Protein AF-A0A1I7X0B3-F1 (afdb_monomer_lite)

Radius of gyration: 17.16 Å; chains: 1; bounding box: 42×16×34 Å

Foldseek 3Di:
DPVVVVVVVVVVVVVVPDDPVNVVVVVVCVVVQVVQCVVVVNDDDPD

Sequence (47 aa):
MNKSLDLQFAISKAWNEVDEVVIKNLVSSMTERIFQVINRNGSCTDY

InterPro domains:
  IPR036397 Ribonuclease H superfamily [G3DSA:3.30.420.10] (2-47)

Structure (mmCIF, N/CA/C/O backbone):
data_AF-A0A1I7X0B3-F1
#
_entry.id   AF-A0A1I7X0B3-F1
#
loop_
_atom_site.group_PDB
_atom_site.id
_atom_site.type_symbol
_atom_site.label_atom_id
_atom_site.label_alt_id
_atom_site.label_comp_id
_atom_site.label_asym_id
_atom_site.label_entity_id
_atom_site.label_seq_id
_atom_site.pdbx_PDB_ins_code
_atom_site.Cartn_x
_atom_site.Cartn_y
_atom_site.Cartn_z
_atom_site.occupancy
_atom_site.B_iso_or_equiv
_atom_site.auth_seq_id
_atom_site.auth_comp_id
_atom_site.auth_asym_id
_atom_site.auth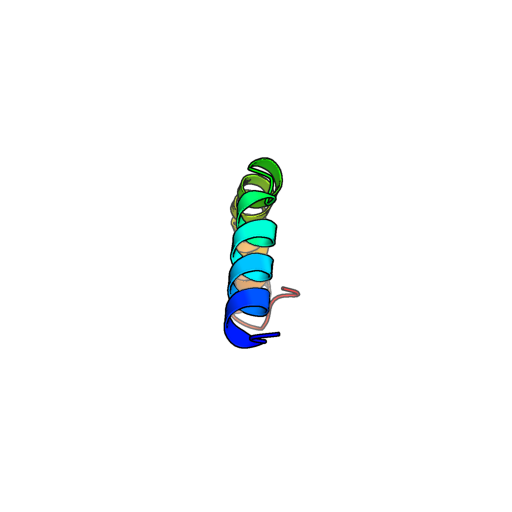_atom_id
_atom_site.pdbx_PDB_model_num
ATOM 1 N N . MET A 1 1 ? -30.985 6.243 11.888 1.00 61.72 1 MET A N 1
ATOM 2 C CA . MET A 1 1 ? -29.572 5.872 11.666 1.00 61.72 1 MET A CA 1
ATOM 3 C C . MET A 1 1 ? -29.064 6.710 10.502 1.00 61.72 1 MET A C 1
ATOM 5 O O . MET A 1 1 ? -29.667 6.663 9.433 1.00 61.72 1 MET A O 1
ATOM 9 N N . ASN A 1 2 ? -28.093 7.591 10.746 1.00 77.94 2 ASN A N 1
ATOM 10 C CA . ASN A 1 2 ? -27.610 8.535 9.739 1.00 77.94 2 ASN A CA 1
ATOM 11 C C . ASN A 1 2 ? -26.420 7.904 9.010 1.00 77.94 2 ASN A C 1
ATOM 13 O O . ASN A 1 2 ? -25.281 8.031 9.448 1.00 77.94 2 ASN A O 1
ATOM 17 N N . LYS A 1 3 ? -26.707 7.239 7.887 1.00 83.56 3 LYS A N 1
ATOM 18 C CA . LYS A 1 3 ? -25.746 6.430 7.120 1.00 83.56 3 LYS A CA 1
ATOM 19 C C . LYS A 1 3 ? -24.445 7.166 6.770 1.00 83.56 3 LYS A C 1
ATOM 21 O O . LYS A 1 3 ? -23.404 6.532 6.655 1.00 83.56 3 LYS A O 1
ATOM 26 N N . SER A 1 4 ? -24.494 8.490 6.606 1.00 89.88 4 SER A N 1
ATOM 27 C CA . SER A 1 4 ? -23.307 9.303 6.319 1.00 89.88 4 SER A CA 1
ATOM 28 C C . SER A 1 4 ? -22.342 9.375 7.505 1.00 89.88 4 SER A C 1
ATOM 30 O O . SER A 1 4 ? -21.132 9.350 7.301 1.00 89.88 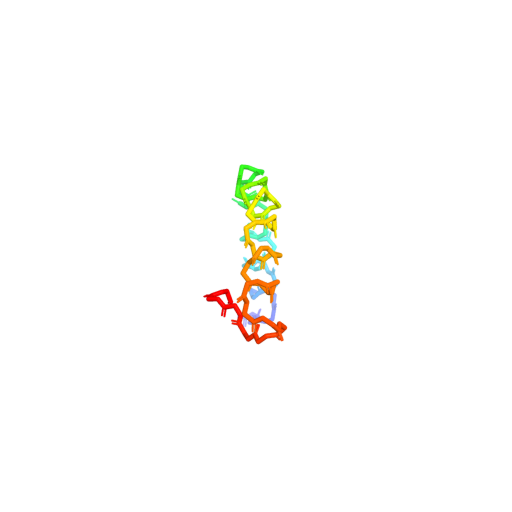4 SER A O 1
ATOM 32 N N . LEU A 1 5 ? -22.866 9.470 8.732 1.00 94.94 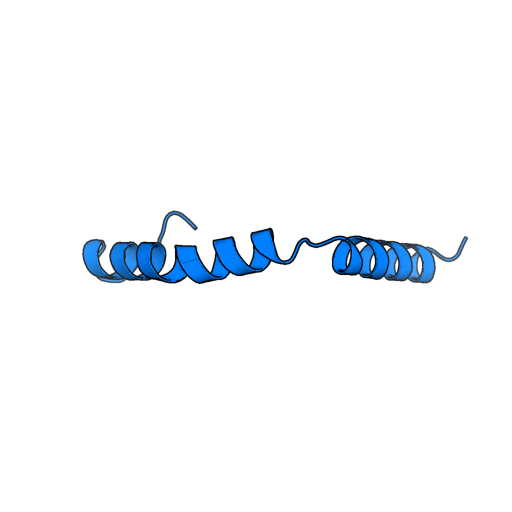5 LEU A N 1
ATOM 33 C CA . LEU A 1 5 ? -22.054 9.511 9.952 1.00 94.94 5 LEU A CA 1
ATOM 34 C C . LEU A 1 5 ? -21.458 8.137 10.253 1.00 94.94 5 LEU A C 1
ATOM 36 O O . LEU A 1 5 ? -20.288 8.040 10.612 1.00 94.94 5 LEU A O 1
ATOM 40 N N . ASP A 1 6 ? -22.237 7.079 10.033 1.00 95.94 6 ASP A N 1
ATOM 41 C CA . ASP A 1 6 ? -21.776 5.706 10.237 1.00 95.94 6 ASP A CA 1
ATOM 42 C C . ASP A 1 6 ? -20.634 5.351 9.266 1.00 95.94 6 ASP A C 1
ATOM 44 O O . ASP A 1 6 ? -19.634 4.758 9.672 1.00 95.94 6 ASP A O 1
ATOM 48 N N . LEU A 1 7 ? -20.735 5.778 7.998 1.00 96.50 7 LEU A N 1
ATOM 49 C CA . LEU A 1 7 ? -19.665 5.603 7.011 1.00 96.50 7 LEU A CA 1
ATOM 50 C C . LEU A 1 7 ? -18.407 6.394 7.386 1.00 96.50 7 LEU A C 1
ATOM 52 O O . LEU A 1 7 ? -17.305 5.852 7.329 1.00 96.50 7 LEU A O 1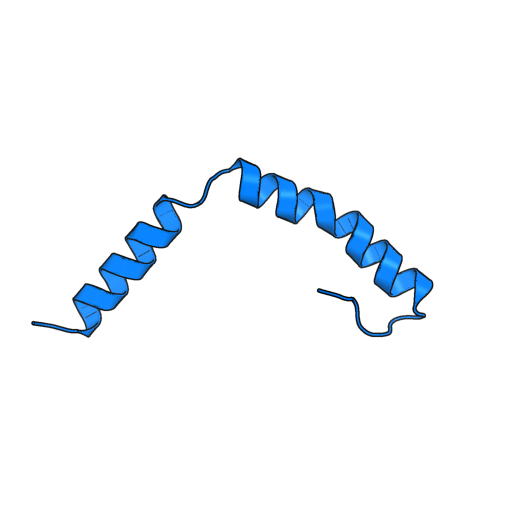
ATOM 56 N N . GLN A 1 8 ? -18.563 7.658 7.785 1.00 97.19 8 GLN A N 1
ATOM 57 C CA . GLN A 1 8 ? -17.434 8.482 8.216 1.00 97.19 8 GLN A CA 1
ATOM 58 C C . GLN A 1 8 ? -16.710 7.839 9.404 1.00 97.19 8 GLN A C 1
ATOM 60 O O . GLN A 1 8 ? -15.487 7.713 9.382 1.00 97.19 8 GLN A O 1
ATOM 65 N N . PHE A 1 9 ? -17.461 7.373 10.404 1.00 97.38 9 PHE A N 1
ATOM 66 C CA . PHE A 1 9 ? -16.904 6.690 11.566 1.00 97.38 9 PHE A CA 1
ATOM 67 C C . PHE A 1 9 ? -16.161 5.408 11.175 1.00 97.38 9 PHE A C 1
ATOM 69 O O . PHE A 1 9 ? -15.045 5.183 11.643 1.00 97.38 9 PHE A O 1
ATOM 76 N N . ALA A 1 10 ? -16.738 4.592 10.288 1.00 97.25 10 ALA A N 1
ATOM 77 C CA . ALA A 1 10 ? -16.102 3.369 9.806 1.00 97.25 10 ALA A CA 1
ATOM 78 C C . ALA A 1 10 ? -14.777 3.650 9.075 1.00 97.25 10 ALA A C 1
ATOM 80 O O . ALA A 1 10 ? -13.793 2.957 9.326 1.00 97.25 10 ALA A O 1
ATOM 81 N N . ILE A 1 11 ? -14.726 4.689 8.231 1.00 97.81 11 ILE A N 1
ATOM 82 C CA . ILE A 1 11 ? -13.499 5.099 7.531 1.00 97.81 11 ILE A CA 1
ATOM 83 C C . ILE A 1 11 ? -12.443 5.574 8.531 1.00 97.81 11 ILE A C 1
ATOM 85 O O . ILE A 1 11 ? -11.305 5.115 8.474 1.00 97.81 11 ILE A O 1
ATOM 89 N N . SER A 1 12 ? -12.804 6.460 9.465 1.00 98.12 12 SER A N 1
ATOM 90 C CA . SER A 1 12 ? -11.859 6.963 10.470 1.00 98.12 12 SER A CA 1
ATOM 91 C C . SER A 1 12 ? -11.324 5.846 11.361 1.00 98.12 12 SER A C 1
ATOM 93 O O . SER A 1 12 ? -10.131 5.816 11.651 1.00 98.12 12 SER A O 1
ATOM 95 N N . LYS A 1 13 ? -12.184 4.905 11.765 1.00 98.19 13 LYS A N 1
ATOM 96 C CA . LYS A 1 13 ? -11.774 3.733 12.538 1.00 98.19 13 LYS A CA 1
ATOM 97 C C . LYS A 1 13 ? -10.787 2.870 11.750 1.00 98.19 13 LYS A C 1
ATOM 99 O O . LYS A 1 13 ? -9.703 2.609 12.253 1.00 98.19 13 LYS A O 1
ATOM 104 N N . ALA A 1 14 ? -11.133 2.496 10.518 1.00 97.56 14 ALA A N 1
ATOM 105 C CA . ALA A 1 14 ? -10.270 1.674 9.674 1.00 97.56 14 ALA A CA 1
ATOM 106 C C . ALA A 1 14 ? -8.917 2.348 9.397 1.00 97.56 14 ALA A C 1
ATOM 108 O O . ALA A 1 14 ? -7.889 1.683 9.420 1.00 97.56 14 ALA A O 1
ATOM 109 N N . TRP A 1 15 ? -8.902 3.669 9.185 1.00 97.44 15 TRP A N 1
ATOM 110 C CA . TRP A 1 15 ? -7.669 4.429 8.977 1.00 97.44 15 TRP A CA 1
ATOM 111 C C . TRP A 1 15 ? -6.756 4.430 10.211 1.00 97.44 15 TRP A C 1
ATOM 113 O O . TRP A 1 15 ? -5.548 4.263 10.079 1.00 97.44 15 TRP A O 1
ATOM 123 N N . ASN A 1 16 ? -7.327 4.569 11.410 1.00 97.31 16 ASN A N 1
ATOM 124 C CA . ASN A 1 16 ? -6.567 4.559 12.664 1.00 97.31 16 ASN A CA 1
ATOM 125 C C . ASN A 1 16 ? -6.025 3.170 13.042 1.00 97.31 16 ASN A C 1
ATOM 127 O O . ASN A 1 16 ? -5.130 3.076 13.876 1.00 97.31 16 ASN A O 1
ATOM 131 N N . GLU A 1 17 ? -6.578 2.102 12.465 1.00 97.56 17 GLU A N 1
ATOM 132 C CA . GLU A 1 17 ? -6.145 0.716 12.685 1.00 97.56 17 GLU A CA 1
ATOM 133 C C . GLU A 1 17 ? -5.052 0.269 11.694 1.00 97.56 17 GLU A C 1
ATOM 135 O O . GLU A 1 17 ? -4.551 -0.851 11.801 1.00 97.56 17 GLU A O 1
ATOM 140 N N . VAL A 1 18 ? -4.660 1.118 10.733 1.00 97.06 18 VAL A N 1
ATOM 141 C CA . VAL A 1 18 ? -3.567 0.809 9.800 1.00 97.06 18 VAL A CA 1
ATOM 142 C C . VAL A 1 18 ? -2.235 0.769 10.551 1.00 97.06 18 VAL A C 1
ATOM 144 O O . VAL A 1 18 ? -1.794 1.766 11.119 1.00 97.06 18 VAL A O 1
ATOM 147 N N . ASP A 1 19 ? -1.572 -0.387 10.510 1.00 97.75 19 ASP A N 1
ATOM 148 C CA . ASP A 1 19 ? -0.263 -0.602 11.130 1.00 97.75 19 ASP A CA 1
ATOM 149 C C . ASP A 1 19 ? 0.847 0.160 10.376 1.00 97.75 19 ASP A C 1
ATOM 151 O O . ASP A 1 19 ? 0.930 0.133 9.143 1.00 97.75 19 ASP A O 1
ATOM 155 N N . GLU A 1 20 ? 1.750 0.803 11.117 1.00 96.94 20 GLU A N 1
ATOM 156 C CA . GLU A 1 20 ? 2.932 1.479 10.575 1.00 96.94 20 GLU A CA 1
ATOM 157 C C . GLU A 1 20 ? 3.806 0.534 9.732 1.00 96.94 20 GLU A C 1
ATOM 159 O O . GLU A 1 20 ? 4.363 0.937 8.707 1.00 96.94 20 GLU A O 1
ATOM 164 N N . VAL A 1 21 ? 3.884 -0.749 10.098 1.00 97.56 21 VAL A N 1
ATOM 165 C CA . VAL A 1 21 ? 4.611 -1.775 9.341 1.00 97.56 21 VAL A CA 1
ATOM 166 C C . VAL A 1 21 ? 4.018 -1.956 7.944 1.00 97.56 21 VAL A C 1
ATOM 168 O O . VAL A 1 21 ? 4.769 -2.140 6.985 1.00 97.56 21 VAL A O 1
ATOM 171 N N . VAL A 1 22 ? 2.695 -1.849 7.785 1.00 96.44 22 VAL A N 1
ATOM 172 C CA . VAL A 1 22 ? 2.038 -1.925 6.468 1.00 96.44 22 VAL A CA 1
ATOM 173 C C . VAL A 1 22 ? 2.455 -0.740 5.599 1.00 96.44 22 VAL A C 1
ATOM 175 O O . VAL A 1 22 ? 2.803 -0.930 4.432 1.00 96.44 22 VAL A O 1
ATOM 178 N N . ILE A 1 23 ? 2.503 0.466 6.174 1.00 96.69 23 ILE A N 1
ATOM 179 C CA . ILE A 1 23 ? 2.969 1.676 5.478 1.00 96.69 23 ILE A CA 1
ATOM 180 C C . ILE A 1 23 ? 4.440 1.522 5.079 1.00 96.69 23 ILE A C 1
ATOM 182 O O . ILE A 1 23 ? 4.808 1.783 3.932 1.00 96.69 23 ILE A O 1
ATOM 186 N N . LYS A 1 24 ? 5.284 1.042 5.995 1.00 97.12 24 LYS A N 1
ATOM 187 C CA . LYS A 1 24 ? 6.706 0.813 5.732 1.00 97.12 24 LYS A CA 1
ATOM 188 C C . LYS A 1 24 ? 6.917 -0.202 4.612 1.00 97.12 24 LYS A C 1
ATOM 190 O O . LYS A 1 24 ? 7.680 0.074 3.692 1.00 97.12 24 LYS A O 1
ATOM 195 N N . ASN A 1 25 ? 6.214 -1.331 4.645 1.00 96.50 25 ASN A N 1
ATOM 196 C CA . ASN A 1 25 ? 6.297 -2.358 3.607 1.00 96.50 25 ASN A CA 1
ATOM 197 C C . ASN A 1 25 ? 5.829 -1.824 2.247 1.00 96.50 25 ASN A C 1
ATOM 199 O O . ASN A 1 25 ? 6.468 -2.097 1.229 1.00 96.50 25 ASN A O 1
ATOM 203 N N . LEU A 1 26 ? 4.765 -1.010 2.226 1.00 95.69 26 LEU A N 1
ATOM 204 C CA . LEU A 1 26 ? 4.299 -0.345 1.011 1.00 95.69 26 LEU A CA 1
ATOM 205 C C . LEU A 1 26 ? 5.402 0.533 0.406 1.00 95.69 26 LEU A C 1
ATOM 207 O O . LEU A 1 26 ? 5.718 0.373 -0.775 1.00 95.69 26 LEU A O 1
ATOM 211 N N . VAL A 1 27 ? 6.027 1.395 1.213 1.00 96.62 27 VAL A N 1
ATOM 212 C CA . VAL A 1 27 ? 7.128 2.269 0.774 1.00 96.62 27 VAL A CA 1
ATOM 213 C C . VAL A 1 27 ? 8.344 1.452 0.333 1.00 96.62 27 VAL A C 1
ATOM 215 O O . VAL A 1 27 ? 8.909 1.716 -0.726 1.00 96.62 27 VAL A O 1
ATOM 218 N N . SER A 1 28 ? 8.729 0.421 1.089 1.00 96.44 28 SER A N 1
ATOM 219 C CA . SER A 1 28 ? 9.856 -0.450 0.737 1.00 96.44 28 SER A CA 1
ATOM 220 C C . SER A 1 28 ? 9.644 -1.189 -0.591 1.00 96.44 28 SER A C 1
ATOM 222 O O . SER A 1 28 ? 10.605 -1.365 -1.337 1.00 96.44 28 SER A O 1
ATOM 224 N N . SER A 1 29 ? 8.400 -1.544 -0.942 1.00 96.19 29 SER A N 1
ATOM 225 C CA . SER A 1 29 ? 8.073 -2.189 -2.226 1.00 96.19 29 SER A CA 1
ATOM 226 C C . SER A 1 29 ? 8.156 -1.255 -3.445 1.00 96.19 29 SER A C 1
ATOM 228 O O . SER A 1 29 ? 8.146 -1.723 -4.584 1.00 96.1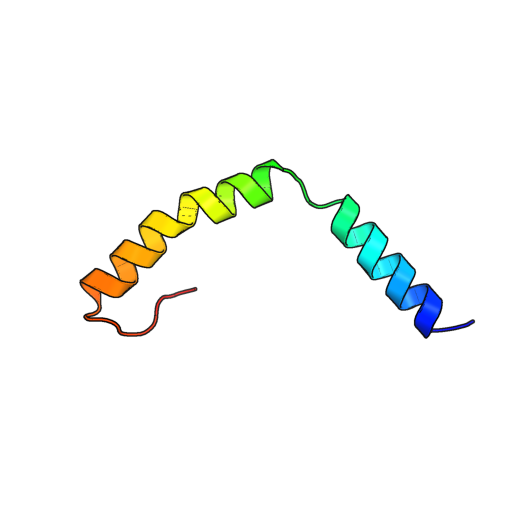9 29 SER A O 1
ATOM 230 N N . MET A 1 30 ? 8.250 0.069 -3.256 1.00 96.88 30 MET A N 1
ATOM 231 C CA . MET A 1 30 ? 8.269 1.023 -4.376 1.00 96.88 30 MET A CA 1
ATOM 232 C C . MET A 1 30 ? 9.475 0.821 -5.296 1.00 96.88 30 MET A C 1
ATOM 234 O O . MET A 1 30 ? 9.342 0.950 -6.512 1.00 96.88 30 MET A O 1
ATOM 238 N N . THR A 1 31 ? 10.630 0.458 -4.738 1.00 96.44 31 THR A N 1
ATOM 239 C CA . THR A 1 31 ? 11.844 0.171 -5.513 1.00 96.44 31 THR A CA 1
ATOM 240 C C . THR A 1 31 ? 11.620 -0.976 -6.498 1.00 96.44 31 THR A C 1
ATOM 242 O O . THR A 1 31 ? 11.995 -0.877 -7.664 1.00 96.44 31 THR A O 1
ATOM 245 N N . GLU A 1 32 ? 10.946 -2.043 -6.065 1.00 96.75 32 GLU A N 1
ATOM 246 C CA . GLU A 1 32 ? 10.619 -3.186 -6.923 1.00 96.75 32 GLU A CA 1
ATOM 247 C C . GLU A 1 32 ? 9.671 -2.779 -8.057 1.00 96.75 32 GLU A C 1
ATOM 249 O O . GLU A 1 32 ? 9.886 -3.159 -9.207 1.00 96.75 32 GLU A O 1
ATOM 254 N N . ARG A 1 33 ? 8.668 -1.939 -7.768 1.00 97.06 33 ARG A N 1
ATOM 255 C CA . ARG A 1 33 ? 7.743 -1.414 -8.789 1.00 97.06 33 ARG A CA 1
ATOM 256 C C . ARG A 1 33 ? 8.463 -0.550 -9.820 1.00 97.06 33 ARG A C 1
ATOM 258 O O . ARG A 1 33 ? 8.199 -0.681 -11.010 1.00 97.06 33 ARG A O 1
ATOM 265 N N . ILE A 1 34 ? 9.411 0.286 -9.392 1.00 97.19 34 ILE A N 1
ATOM 266 C CA . ILE A 1 34 ? 10.243 1.081 -10.308 1.00 97.19 34 ILE A CA 1
ATOM 267 C C . ILE A 1 34 ? 11.070 0.157 -11.208 1.00 97.19 34 ILE A C 1
ATOM 269 O O . ILE A 1 34 ? 11.102 0.358 -12.423 1.00 97.19 34 ILE A O 1
ATOM 273 N N . PHE A 1 35 ? 11.684 -0.890 -10.650 1.00 97.69 35 PHE A N 1
ATOM 274 C CA . PHE A 1 35 ? 12.402 -1.877 -11.457 1.00 97.69 35 PHE A CA 1
ATOM 275 C C . PHE A 1 35 ? 11.490 -2.586 -12.463 1.00 97.69 35 PHE A C 1
ATOM 277 O O . PHE A 1 35 ? 11.911 -2.804 -13.598 1.00 97.69 35 PHE A O 1
ATOM 284 N N . GLN A 1 36 ? 10.239 -2.895 -12.106 1.00 97.94 36 GLN A N 1
ATOM 285 C CA . GLN A 1 36 ? 9.273 -3.447 -13.061 1.00 97.94 36 GLN A CA 1
ATOM 286 C C . GLN A 1 36 ? 9.001 -2.485 -14.223 1.00 97.94 36 GLN A C 1
ATOM 288 O O . GLN A 1 36 ? 9.055 -2.914 -15.373 1.00 97.94 36 GLN A O 1
ATOM 293 N N . VAL A 1 37 ? 8.766 -1.196 -13.947 1.00 98.06 37 VAL A N 1
ATOM 294 C CA . VAL A 1 37 ? 8.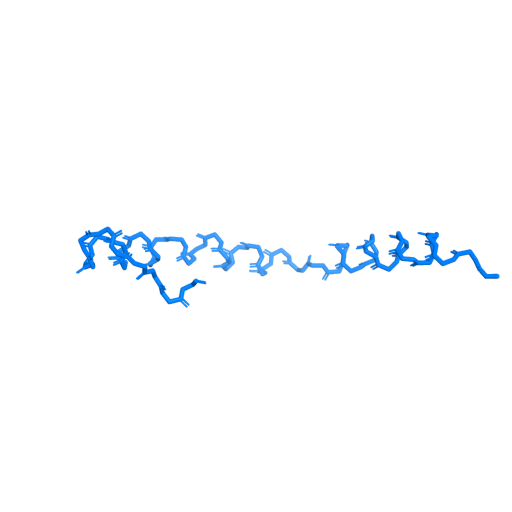547 -0.176 -14.992 1.00 98.06 37 VAL A CA 1
ATOM 295 C C . VAL A 1 37 ? 9.742 -0.109 -15.944 1.00 98.06 37 VAL A C 1
ATOM 297 O O . VAL A 1 37 ? 9.557 -0.129 -17.160 1.00 98.06 37 VAL A O 1
ATOM 300 N N . ILE A 1 38 ? 10.966 -0.078 -15.406 1.00 98.19 38 ILE A N 1
ATOM 301 C CA . ILE A 1 38 ? 12.196 -0.038 -16.210 1.00 98.19 38 ILE A CA 1
ATOM 302 C C . ILE A 1 38 ? 12.303 -1.294 -17.083 1.00 98.19 38 ILE A C 1
ATOM 304 O O . ILE A 1 38 ? 12.448 -1.188 -18.299 1.00 98.19 38 ILE A O 1
ATOM 308 N N . ASN A 1 39 ? 12.167 -2.479 -16.483 1.00 97.81 39 ASN A N 1
ATOM 309 C CA . ASN A 1 39 ? 12.316 -3.758 -17.182 1.00 97.81 39 ASN A CA 1
ATOM 310 C C . ASN A 1 39 ? 11.231 -3.997 -18.241 1.00 97.81 39 ASN A C 1
ATOM 312 O O . ASN A 1 39 ? 11.433 -4.782 -19.165 1.00 97.81 39 ASN A O 1
ATOM 316 N N . ARG A 1 40 ? 10.081 -3.329 -18.118 1.00 97.50 40 ARG A N 1
ATOM 317 C CA . ARG A 1 40 ? 8.962 -3.413 -19.064 1.00 97.50 40 ARG A CA 1
ATOM 318 C C . ARG A 1 40 ? 8.901 -2.226 -20.027 1.00 97.50 40 ARG A C 1
ATOM 320 O O . ARG A 1 40 ? 7.867 -2.016 -20.656 1.00 97.50 40 ARG A O 1
ATOM 327 N N . ASN A 1 41 ? 9.979 -1.448 -20.156 1.00 97.38 41 ASN A N 1
ATOM 328 C CA . ASN A 1 41 ? 10.064 -0.287 -21.050 1.00 97.38 41 ASN A CA 1
ATOM 329 C C . ASN A 1 41 ? 8.920 0.724 -20.844 1.00 97.38 41 ASN A C 1
ATOM 331 O O . ASN A 1 41 ? 8.350 1.240 -21.804 1.00 97.38 41 ASN A O 1
ATOM 335 N N . GLY A 1 42 ? 8.552 0.978 -19.588 1.00 96.19 42 GLY A N 1
ATOM 336 C CA . GLY A 1 42 ? 7.475 1.903 -19.236 1.00 96.19 42 GLY A CA 1
ATOM 337 C C . GLY A 1 42 ? 6.061 1.316 -19.305 1.00 96.19 42 GLY A C 1
ATOM 338 O O . GLY A 1 42 ? 5.103 2.059 -19.112 1.00 96.19 42 GLY A O 1
ATOM 339 N N . SER A 1 43 ? 5.904 0.017 -19.583 1.00 95.94 43 SER A N 1
ATOM 340 C CA . SER A 1 43 ? 4.595 -0.653 -19.558 1.00 95.94 43 SER A CA 1
ATOM 341 C C . SER A 1 43 ? 4.079 -0.891 -18.127 1.00 95.94 43 SER A C 1
ATOM 343 O O . SER A 1 43 ? 4.759 -0.598 -17.142 1.00 95.94 43 SER A O 1
ATOM 345 N N . CYS A 1 44 ? 2.860 -1.420 -18.011 1.00 96.62 44 CYS A N 1
ATOM 346 C CA . CYS A 1 44 ? 2.168 -1.638 -16.742 1.00 96.62 44 CYS A CA 1
ATOM 347 C C . CYS A 1 44 ? 2.941 -2.564 -15.788 1.00 96.62 44 CYS A C 1
ATOM 349 O O . CYS A 1 44 ? 3.562 -3.549 -16.204 1.00 96.62 44 CYS A O 1
ATOM 351 N N . THR A 1 45 ? 2.847 -2.263 -14.493 1.00 95.50 45 THR A N 1
ATOM 352 C CA . THR A 1 45 ? 3.313 -3.115 -13.390 1.00 95.50 45 THR A CA 1
ATOM 353 C C . THR A 1 45 ? 2.259 -4.148 -12.999 1.00 95.50 45 THR A C 1
ATOM 355 O O . THR A 1 45 ? 1.132 -4.090 -13.480 1.00 95.50 45 THR A O 1
ATOM 358 N N . ASP A 1 46 ? 2.622 -5.079 -12.114 1.00 94.12 46 ASP A N 1
ATOM 359 C CA . ASP A 1 46 ? 1.658 -6.024 -11.516 1.00 94.12 46 ASP A CA 1
ATOM 360 C C . ASP A 1 46 ? 0.911 -5.437 -10.300 1.00 94.12 46 ASP A C 1
ATOM 362 O O . ASP A 1 46 ? 0.012 -6.075 -9.757 1.00 94.12 46 ASP A O 1
ATOM 366 N N . TYR A 1 47 ? 1.309 -4.236 -9.865 1.00 90.75 47 TYR A N 1
ATOM 367 C CA . TYR A 1 47 ? 0.533 -3.374 -8.969 1.00 90.75 47 TYR A CA 1
ATOM 368 C C . TYR A 1 47 ? -0.555 -2.639 -9.747 1.00 90.75 47 TYR A C 1
ATOM 370 O O . TYR A 1 47 ? -1.692 -2.565 -9.233 1.00 90.75 47 TYR A O 1
#

Organism: Heterorhabditis bacteriophora (NCBI:txid37862)

pLDDT: mean 95.22, std 6.12, range [61.72, 98.19]

Secondary structure (DSSP, 8-state):
--HHHHHHHHHHHHHHT--HHHHHHHHHTHHHHHHHHHHTTT-----